Protein AF-A0A6I5QRB2-F1 (afdb_monomer)

Solvent-accessible surface area (backbone atoms only — not comparable to full-atom values): 9188 Å² total; per-residue (Å²): 134,81,75,80,78,71,52,74,55,55,55,52,33,52,52,51,52,52,49,50,52,50,48,55,52,52,42,54,53,48,42,56,52,46,54,56,47,46,52,50,50,52,53,50,38,52,51,52,41,52,50,50,45,52,54,24,64,73,47,63,76,81,40,36,64,52,30,34,63,47,25,53,49,32,55,56,48,44,54,54,44,20,51,52,51,26,53,41,41,27,29,50,52,34,51,50,54,52,50,51,41,71,74,35,72,50,41,59,51,15,64,76,69,46,39,76,55,101,55,81,79,93,45,78,57,32,62,94,44,57,86,39,68,65,51,47,70,68,33,36,48,69,67,46,43,63,30,66,74,56,32,52,53,34,50,48,55,26,50,50,23,40,52,52,15,53,50,48,69,72,72,110

Sequence (172 aa):
MIPNSESPKDSAFRYQLDFLKLEYQSLNETIARIDGTTQTIKNWTLLIWAGSISFSLTREQDLRDYVIFTAIIPLVFWSLDAWWRRVQRQCIFRIELISDFLNSENLFTSFSEKKLINFHLIDHRARKHANKKELIAFSSVWKTVWFGSVAAFYLGLSIMSIGLGVFFLLVQ

pLDDT: mean 86.79, std 10.15, range [40.53, 98.0]

Radius of gyration: 24.85 Å; Cα contacts (8 Å, |Δi|>4): 143; chains: 1; bounding box: 54×35×80 Å

Mean predicted aligned error: 7.04 Å

Structure (mmCIF, N/CA/C/O backbone):
data_AF-A0A6I5QRB2-F1
#
_entry.id   AF-A0A6I5QRB2-F1
#
loop_
_atom_site.group_PDB
_atom_site.id
_atom_site.type_symbol
_atom_site.label_atom_id
_atom_site.label_alt_id
_atom_site.label_comp_id
_atom_site.label_asym_id
_atom_site.label_entity_id
_atom_site.label_seq_id
_atom_site.pdbx_PDB_ins_code
_atom_site.Cartn_x
_atom_site.Cartn_y
_atom_site.Cartn_z
_atom_site.occupancy
_atom_site.B_iso_or_equiv
_atom_site.auth_seq_id
_atom_site.auth_comp_id
_atom_site.auth_asym_id
_atom_site.auth_atom_id
_atom_site.pdbx_PDB_model_num
ATOM 1 N N . MET A 1 1 ? -24.823 18.388 45.280 1.00 40.53 1 MET A N 1
ATOM 2 C CA . MET A 1 1 ? -24.999 17.088 44.600 1.00 40.53 1 MET A CA 1
ATOM 3 C C . MET A 1 1 ? -23.643 16.658 44.084 1.00 40.53 1 MET A C 1
ATOM 5 O O . MET A 1 1 ? -23.131 17.276 43.164 1.00 40.53 1 MET A O 1
ATOM 9 N N . ILE A 1 2 ? -23.021 15.690 44.751 1.00 40.66 2 ILE A N 1
ATOM 10 C CA . ILE A 1 2 ? -21.783 15.064 44.278 1.00 40.66 2 ILE A CA 1
ATOM 11 C C . ILE A 1 2 ? -22.214 14.147 43.124 1.00 40.66 2 ILE A C 1
ATOM 13 O O . ILE A 1 2 ? -23.134 13.354 43.339 1.00 40.66 2 ILE A O 1
ATOM 17 N N . PRO A 1 3 ? -21.671 14.287 41.902 1.00 52.88 3 PRO A N 1
ATOM 18 C CA . PRO A 1 3 ? -22.047 13.402 40.811 1.00 52.88 3 PRO A CA 1
ATOM 19 C C . PRO A 1 3 ? -21.681 11.975 41.219 1.00 52.88 3 PRO A C 1
ATOM 21 O O . PRO A 1 3 ? -20.604 11.762 41.777 1.00 52.88 3 PRO A O 1
ATOM 24 N N . ASN A 1 4 ? -22.608 11.036 40.995 1.00 54.62 4 ASN A N 1
ATOM 25 C CA . ASN A 1 4 ? -22.412 9.601 41.197 1.00 54.62 4 ASN A CA 1
ATOM 26 C C . ASN A 1 4 ? -20.975 9.22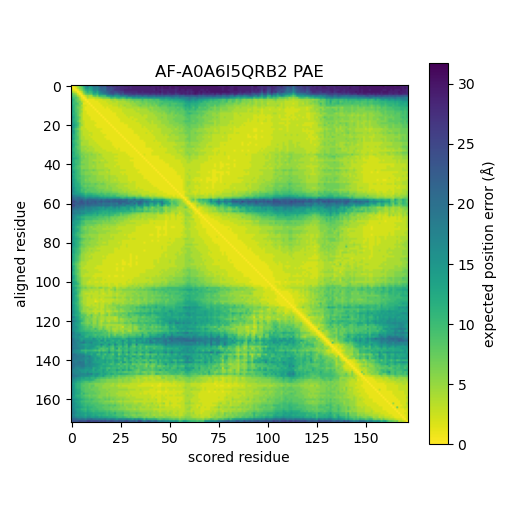7 40.830 1.00 54.62 4 ASN A C 1
ATOM 28 O O . ASN A 1 4 ? -20.577 9.395 39.677 1.00 54.62 4 ASN A O 1
ATOM 32 N N . SER A 1 5 ? -20.201 8.757 41.808 1.00 61.81 5 SER A N 1
ATOM 33 C CA . SER A 1 5 ? -18.873 8.210 41.567 1.00 61.81 5 SER A CA 1
ATOM 34 C C . SER A 1 5 ? -19.038 7.043 40.598 1.00 61.81 5 SER A C 1
ATOM 36 O O . SER A 1 5 ? -19.532 5.984 40.996 1.00 61.81 5 SER A O 1
ATOM 38 N N . GLU A 1 6 ? -18.713 7.249 39.321 1.00 69.88 6 GLU A N 1
ATOM 39 C CA . GLU A 1 6 ? -18.655 6.157 38.357 1.00 69.88 6 GLU A CA 1
ATOM 40 C C . GLU A 1 6 ? -17.818 5.028 38.958 1.00 69.88 6 GLU A C 1
ATOM 42 O O . GLU A 1 6 ? -16.755 5.256 39.543 1.00 69.88 6 GLU A O 1
ATOM 47 N N . SER A 1 7 ? -18.323 3.800 38.856 1.00 86.50 7 SER A N 1
ATOM 48 C CA . SER A 1 7 ? -17.545 2.634 39.252 1.00 86.50 7 SER A CA 1
ATOM 49 C C . SER A 1 7 ? -16.225 2.652 38.474 1.00 86.50 7 SER A C 1
ATOM 51 O O . SER A 1 7 ? -16.253 2.874 37.262 1.00 86.50 7 SER A O 1
ATOM 53 N N . PRO A 1 8 ? -15.077 2.344 39.105 1.00 87.06 8 PRO A N 1
ATOM 54 C CA . PRO A 1 8 ? -13.799 2.251 38.402 1.00 87.06 8 PRO A CA 1
ATOM 55 C C . PRO A 1 8 ? -13.850 1.367 37.144 1.00 87.06 8 PRO A C 1
ATOM 57 O O . PRO A 1 8 ? -13.121 1.608 36.185 1.00 87.06 8 PRO A O 1
ATOM 60 N N . LYS A 1 9 ? -14.744 0.365 37.118 1.00 87.06 9 LYS A N 1
ATOM 61 C CA . LYS A 1 9 ? -14.977 -0.485 35.941 1.00 87.06 9 LYS A CA 1
ATOM 62 C C . LYS A 1 9 ? -15.651 0.263 34.787 1.00 87.06 9 LYS A C 1
ATOM 64 O O . LYS A 1 9 ? -15.283 0.038 33.641 1.00 87.06 9 LYS A O 1
ATOM 69 N N . ASP A 1 10 ? -16.606 1.145 35.079 1.00 88.81 10 ASP A N 1
ATOM 70 C CA . ASP A 1 10 ? -17.297 1.944 34.059 1.00 88.81 10 ASP A CA 1
ATOM 71 C C . ASP A 1 10 ? -16.339 2.933 33.399 1.00 88.81 10 ASP A C 1
ATOM 73 O O . ASP A 1 10 ? -16.269 3.005 32.171 1.00 88.81 10 ASP A O 1
ATOM 77 N N . SER A 1 11 ? -15.540 3.635 34.204 1.00 89.06 11 SER A N 1
ATOM 78 C CA . SER A 1 11 ? -14.553 4.580 33.683 1.00 89.06 11 SER A CA 1
ATOM 79 C C . SER A 1 11 ? -13.449 3.869 32.887 1.00 89.06 11 SER A C 1
ATOM 81 O O . SER A 1 11 ? -13.059 4.349 31.824 1.00 89.06 11 SER A O 1
ATOM 83 N N . ALA A 1 12 ? -12.992 2.689 33.329 1.00 88.56 12 ALA A N 1
ATOM 84 C CA . ALA A 1 12 ? -12.029 1.881 32.575 1.00 88.56 12 ALA A CA 1
ATOM 85 C C . ALA A 1 12 ? -12.590 1.395 31.227 1.00 88.56 12 ALA A C 1
ATOM 87 O O . ALA A 1 12 ? -11.887 1.435 30.219 1.00 88.56 12 ALA A O 1
ATOM 88 N N . PHE A 1 13 ? -13.853 0.964 31.185 1.00 90.88 13 PHE A N 1
ATOM 89 C CA . PHE A 1 13 ? -14.497 0.533 29.944 1.00 90.88 13 PHE A CA 1
ATOM 90 C C . PHE A 1 13 ? -14.682 1.692 28.957 1.00 90.88 13 PHE A C 1
ATOM 92 O O . PHE A 1 13 ? -14.364 1.555 27.777 1.00 90.88 13 PHE A O 1
ATOM 99 N N . ARG A 1 14 ? -15.114 2.865 29.437 1.00 89.88 14 ARG A N 1
ATOM 100 C CA . ARG A 1 14 ? -15.200 4.080 28.609 1.00 89.88 14 ARG A CA 1
ATOM 101 C C . ARG A 1 14 ? -13.849 4.466 28.023 1.00 89.88 14 ARG A C 1
ATOM 103 O O . ARG A 1 14 ? -13.755 4.692 26.824 1.00 89.88 14 ARG A O 1
ATOM 110 N N . TYR A 1 15 ? -12.798 4.419 28.837 1.00 90.69 15 TYR A N 1
ATOM 111 C CA . TYR A 1 15 ? -11.436 4.663 28.374 1.00 90.69 15 TYR A CA 1
ATOM 112 C C . TYR A 1 15 ? -11.012 3.686 27.262 1.00 90.69 15 TYR A C 1
ATOM 114 O O . TYR A 1 15 ? -10.386 4.090 26.284 1.00 90.69 15 TYR A O 1
ATOM 122 N N . GLN A 1 16 ? -11.390 2.406 27.356 1.00 90.56 16 GLN A N 1
ATOM 123 C 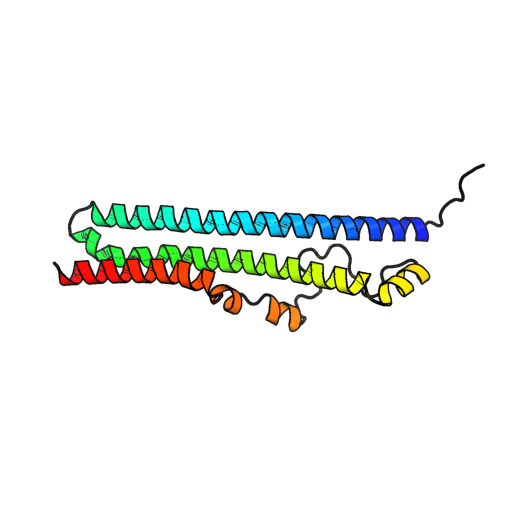CA . GLN A 1 16 ? -11.140 1.432 26.287 1.00 90.56 16 GLN A CA 1
ATOM 124 C C . GLN A 1 16 ? -11.889 1.776 24.990 1.00 90.56 16 GLN A C 1
ATOM 126 O O . GLN A 1 16 ? -11.306 1.665 23.912 1.00 90.56 16 GLN A O 1
ATOM 131 N N . LEU A 1 17 ? -13.149 2.211 25.075 1.00 90.81 17 LEU A N 1
ATOM 132 C CA . LEU A 1 17 ? -13.928 2.647 23.908 1.00 90.81 17 LEU A CA 1
ATOM 133 C C . LEU A 1 17 ? -13.355 3.920 23.271 1.00 90.81 17 LEU A C 1
ATOM 135 O O . LEU A 1 17 ? -13.289 4.017 22.045 1.00 90.81 17 LEU A O 1
ATOM 139 N N . ASP A 1 18 ? -12.879 4.863 24.082 1.00 92.50 18 ASP A N 1
ATOM 140 C CA . ASP A 1 18 ? -12.210 6.068 23.589 1.00 92.50 18 ASP A CA 1
ATOM 141 C C . ASP A 1 18 ? -10.933 5.709 22.823 1.00 92.50 18 ASP A C 1
ATOM 143 O O . ASP A 1 18 ? -10.704 6.198 21.716 1.00 92.50 18 ASP A O 1
ATOM 147 N N . PHE A 1 19 ? -10.135 4.777 23.347 1.00 92.19 19 PHE A N 1
ATOM 148 C CA . PHE A 1 19 ? -8.969 4.258 22.633 1.00 92.19 19 PHE A CA 1
ATOM 149 C C . PHE A 1 19 ? -9.333 3.511 21.350 1.00 92.19 19 PHE A C 1
ATOM 151 O O . PHE A 1 19 ? -8.598 3.614 20.370 1.00 92.19 19 PHE A O 1
ATOM 158 N N . LEU A 1 20 ? -10.457 2.790 21.320 1.00 92.00 20 LEU A N 1
ATOM 159 C CA . LEU A 1 20 ? -10.940 2.129 20.106 1.00 92.00 20 LEU A CA 1
ATOM 160 C C . LEU A 1 20 ? -11.274 3.155 19.014 1.00 92.00 20 LEU A C 1
ATOM 162 O O . LEU A 1 20 ? -10.905 2.977 17.852 1.00 92.00 20 LEU A O 1
ATOM 166 N N . LYS A 1 21 ? -11.924 4.260 19.395 1.00 93.19 21 LYS A N 1
ATOM 167 C CA . LYS A 1 21 ? -12.212 5.384 18.498 1.00 93.19 21 LYS A CA 1
ATOM 168 C C . LYS A 1 21 ? -10.927 6.038 17.981 1.00 93.19 21 LYS A C 1
ATOM 170 O O . LYS A 1 21 ? -10.820 6.290 16.781 1.00 93.19 21 LYS A O 1
ATOM 175 N N . LEU A 1 22 ? -9.953 6.281 18.861 1.00 94.12 22 LEU A N 1
ATOM 176 C CA . LEU A 1 22 ? -8.644 6.825 18.480 1.00 94.12 22 LEU A CA 1
ATOM 177 C C . LEU A 1 22 ? -7.887 5.883 17.536 1.00 94.12 22 LEU A C 1
ATOM 179 O O . LEU A 1 22 ? -7.299 6.333 16.554 1.00 94.12 22 LEU A O 1
ATOM 183 N N . GLU A 1 23 ? -7.934 4.573 17.789 1.00 92.50 23 GLU A N 1
ATOM 184 C CA . GLU A 1 23 ? -7.343 3.567 16.907 1.00 92.50 23 GLU A CA 1
ATOM 185 C C . GLU A 1 23 ? -7.983 3.614 15.513 1.00 92.50 23 GLU A C 1
ATOM 187 O O . GLU A 1 23 ? -7.263 3.670 14.519 1.00 92.50 23 GLU A O 1
ATOM 192 N N . TYR A 1 24 ? -9.316 3.672 15.427 1.00 93.69 24 TYR A N 1
ATOM 193 C CA . TYR A 1 24 ? -10.038 3.786 14.156 1.00 93.69 24 TYR A CA 1
ATOM 194 C C . TYR A 1 24 ? -9.653 5.047 13.363 1.00 93.69 24 TYR A C 1
ATOM 196 O O . TYR A 1 24 ? -9.429 4.985 12.152 1.00 93.69 24 TYR A O 1
ATOM 204 N N . GLN A 1 25 ? -9.552 6.199 14.031 1.00 94.94 25 GLN A N 1
ATOM 205 C CA . GLN A 1 25 ? -9.130 7.452 13.392 1.00 94.94 25 GLN A CA 1
ATOM 206 C C . GLN A 1 25 ? -7.694 7.353 12.867 1.00 94.94 25 GLN A C 1
ATOM 208 O O . GLN A 1 25 ? -7.438 7.618 11.693 1.00 94.94 25 GLN A O 1
ATOM 213 N N . SER A 1 26 ? -6.776 6.872 13.703 1.00 94.50 26 SER A N 1
ATOM 214 C CA . SER A 1 26 ? -5.365 6.729 13.350 1.00 94.50 26 SER A CA 1
ATOM 215 C C . SER A 1 26 ? -5.126 5.706 12.223 1.00 94.50 26 SER A C 1
ATOM 217 O O . SER A 1 26 ? -4.243 5.909 11.384 1.00 94.50 26 SER A O 1
ATOM 219 N N . LEU A 1 27 ? -5.952 4.657 12.118 1.00 94.62 27 LEU A N 1
ATOM 220 C CA . LEU A 1 27 ? -5.928 3.722 10.986 1.00 94.62 27 LEU A CA 1
ATOM 221 C C . LEU A 1 27 ? -6.304 4.404 9.665 1.00 94.62 27 LEU A C 1
ATOM 223 O O . LEU A 1 27 ? -5.608 4.214 8.667 1.00 94.62 27 LEU A O 1
ATOM 227 N N . ASN A 1 28 ? -7.362 5.219 9.654 1.00 94.56 28 ASN A N 1
ATOM 228 C CA . ASN A 1 28 ? -7.778 5.960 8.459 1.00 94.56 28 ASN A CA 1
ATOM 229 C C . ASN A 1 28 ? -6.714 6.972 8.016 1.00 94.56 28 ASN A C 1
ATOM 231 O O . ASN A 1 28 ? -6.374 7.042 6.834 1.00 94.56 28 ASN A O 1
ATOM 235 N N . GLU A 1 29 ? -6.125 7.703 8.963 1.00 95.69 29 GLU A N 1
ATOM 236 C CA . GLU A 1 29 ? -5.003 8.609 8.687 1.00 95.69 29 GLU A CA 1
ATOM 237 C C . GLU A 1 29 ? -3.787 7.864 8.120 1.00 95.69 29 GLU A C 1
ATOM 239 O O . GLU A 1 29 ? -3.131 8.333 7.186 1.00 95.69 29 GLU A O 1
ATOM 244 N N . THR A 1 30 ? -3.492 6.677 8.658 1.00 94.44 30 THR A N 1
ATOM 245 C CA . THR A 1 30 ? -2.402 5.821 8.180 1.00 94.44 30 THR A CA 1
ATOM 246 C C . THR A 1 30 ? -2.651 5.356 6.747 1.00 94.44 30 THR A C 1
ATOM 248 O O . THR A 1 30 ? -1.735 5.412 5.928 1.00 94.44 30 THR A O 1
ATOM 251 N N . ILE A 1 31 ? -3.878 4.945 6.414 1.00 94.06 31 ILE A N 1
ATOM 252 C CA . ILE A 1 31 ? -4.259 4.548 5.050 1.00 94.06 31 ILE A CA 1
ATOM 253 C C . ILE A 1 31 ? -4.070 5.718 4.079 1.00 94.06 31 ILE A C 1
ATOM 255 O O . ILE A 1 31 ? -3.374 5.555 3.077 1.00 94.06 31 ILE A O 1
ATOM 259 N N . ALA A 1 32 ? -4.576 6.908 4.417 1.00 94.69 32 ALA A N 1
ATOM 260 C CA . ALA A 1 32 ? -4.422 8.102 3.584 1.00 94.69 32 ALA A CA 1
ATOM 261 C C . ALA A 1 32 ? -2.943 8.476 3.363 1.00 94.69 32 ALA A C 1
ATOM 263 O O . ALA A 1 32 ? -2.527 8.837 2.259 1.00 94.69 32 ALA A O 1
ATOM 264 N N . ARG A 1 33 ? -2.106 8.339 4.400 1.00 95.31 33 ARG A N 1
ATOM 265 C CA . ARG A 1 33 ? -0.656 8.562 4.293 1.00 95.31 33 ARG A CA 1
ATOM 266 C C . ARG A 1 33 ? 0.026 7.535 3.389 1.00 95.31 33 ARG A C 1
ATOM 268 O O . ARG A 1 33 ? 0.957 7.883 2.656 1.00 95.31 33 ARG A O 1
ATOM 275 N N . ILE A 1 34 ? -0.410 6.278 3.441 1.00 94.25 34 ILE A N 1
ATOM 276 C CA . ILE A 1 34 ? 0.112 5.232 2.560 1.00 94.25 34 ILE A CA 1
ATOM 277 C C . ILE A 1 34 ? -0.260 5.538 1.110 1.00 94.25 34 ILE A C 1
ATOM 279 O O . ILE A 1 34 ? 0.623 5.465 0.261 1.00 94.25 34 ILE A O 1
ATOM 283 N N . ASP A 1 35 ? -1.488 5.968 0.820 1.00 92.44 35 ASP A N 1
ATOM 284 C CA . ASP A 1 35 ? -1.882 6.355 -0.541 1.00 92.44 35 ASP A CA 1
ATOM 285 C C . ASP A 1 35 ? -0.959 7.445 -1.109 1.00 92.44 35 ASP A C 1
ATOM 287 O O . ASP A 1 35 ? -0.387 7.271 -2.191 1.00 92.44 35 ASP A O 1
ATOM 291 N N . GLY A 1 36 ? -0.690 8.500 -0.330 1.00 95.19 36 GLY A N 1
ATOM 292 C CA . GLY A 1 36 ? 0.281 9.538 -0.697 1.00 95.19 36 GLY A CA 1
ATOM 293 C C . GLY A 1 36 ? 1.704 8.998 -0.906 1.00 95.19 36 GLY A C 1
ATOM 294 O O . GLY A 1 36 ? 2.405 9.403 -1.839 1.00 95.19 36 GLY A O 1
ATOM 295 N N . THR A 1 37 ? 2.122 8.027 -0.090 1.00 94.62 37 THR A N 1
ATOM 296 C CA . THR A 1 37 ? 3.428 7.361 -0.213 1.00 94.62 37 THR A CA 1
ATOM 297 C C . THR A 1 37 ? 3.510 6.535 -1.498 1.00 94.62 37 THR A C 1
ATOM 299 O O . THR A 1 37 ? 4.497 6.644 -2.221 1.00 94.62 37 THR A O 1
ATOM 302 N N . THR A 1 38 ? 2.472 5.767 -1.846 1.00 93.62 38 THR A N 1
ATOM 303 C CA . THR A 1 38 ? 2.445 4.976 -3.090 1.00 93.62 38 THR A CA 1
ATOM 304 C C . THR A 1 38 ? 2.491 5.865 -4.333 1.00 93.62 38 THR A C 1
ATOM 306 O O . THR A 1 38 ? 3.214 5.563 -5.283 1.00 93.62 38 THR A O 1
ATOM 309 N N . GLN A 1 39 ? 1.799 7.009 -4.318 1.00 94.81 39 GLN A N 1
ATOM 310 C CA . GLN A 1 39 ? 1.879 7.987 -5.404 1.00 94.81 39 GLN A CA 1
ATOM 311 C C . GLN A 1 39 ? 3.282 8.601 -5.510 1.00 94.81 39 GLN A C 1
ATOM 313 O O . GLN A 1 39 ? 3.836 8.720 -6.602 1.00 94.81 39 GLN A O 1
ATOM 318 N N . THR A 1 40 ? 3.887 8.936 -4.369 1.00 96.50 40 THR A N 1
ATOM 319 C CA . THR A 1 40 ? 5.257 9.460 -4.302 1.00 96.50 40 THR A CA 1
ATOM 320 C C . THR A 1 40 ? 6.265 8.455 -4.863 1.00 96.50 40 THR A C 1
ATOM 322 O O . THR A 1 40 ? 7.113 8.828 -5.670 1.00 96.50 40 THR A O 1
ATOM 325 N N . ILE A 1 41 ? 6.137 7.169 -4.519 1.00 95.69 41 ILE A N 1
ATOM 326 C CA . ILE A 1 41 ? 6.972 6.080 -5.053 1.00 95.69 41 ILE A CA 1
ATOM 327 C C . ILE A 1 41 ? 6.863 6.009 -6.580 1.00 95.69 41 ILE A C 1
ATOM 329 O O . ILE A 1 41 ? 7.891 5.919 -7.250 1.00 95.69 41 ILE A O 1
ATOM 333 N N . LYS A 1 42 ? 5.656 6.096 -7.153 1.00 95.31 42 LYS A N 1
ATOM 334 C CA . LYS A 1 42 ? 5.466 6.102 -8.616 1.00 95.31 42 LYS A CA 1
ATOM 335 C C . LYS A 1 42 ? 6.131 7.304 -9.285 1.00 95.31 42 LYS A C 1
ATOM 337 O O . LYS A 1 42 ? 6.816 7.130 -10.290 1.00 95.31 42 LYS A O 1
ATOM 342 N N . ASN A 1 43 ? 5.989 8.497 -8.708 1.00 96.88 43 ASN A N 1
ATOM 343 C CA . ASN A 1 43 ? 6.627 9.708 -9.229 1.00 96.88 43 ASN A CA 1
ATOM 344 C C . ASN A 1 43 ? 8.160 9.581 -9.220 1.00 96.88 43 ASN A C 1
ATOM 346 O O . ASN A 1 43 ? 8.808 9.862 -10.226 1.00 96.88 43 ASN A O 1
ATOM 350 N N . TRP A 1 44 ? 8.739 9.088 -8.119 1.00 97.62 44 TRP A N 1
ATOM 351 C CA . TRP A 1 44 ? 10.177 8.811 -8.036 1.00 97.62 44 TRP A CA 1
ATOM 352 C C . TRP A 1 44 ? 10.625 7.719 -9.003 1.00 97.62 44 TRP A C 1
ATOM 354 O O . TRP A 1 44 ? 11.697 7.839 -9.589 1.00 97.62 44 TRP A O 1
ATOM 364 N N . THR A 1 45 ? 9.793 6.696 -9.218 1.00 97.62 45 THR A N 1
ATOM 365 C CA . THR A 1 45 ? 10.065 5.652 -10.214 1.00 97.62 45 THR A CA 1
ATOM 366 C C . THR A 1 45 ? 10.245 6.279 -11.590 1.00 97.62 45 THR A C 1
ATOM 368 O O . THR A 1 45 ? 11.262 6.034 -12.226 1.00 97.62 45 THR A O 1
ATOM 371 N N . LEU A 1 46 ? 9.291 7.110 -12.031 1.00 97.38 46 LEU A N 1
ATOM 372 C CA . LEU A 1 46 ? 9.350 7.775 -13.337 1.00 9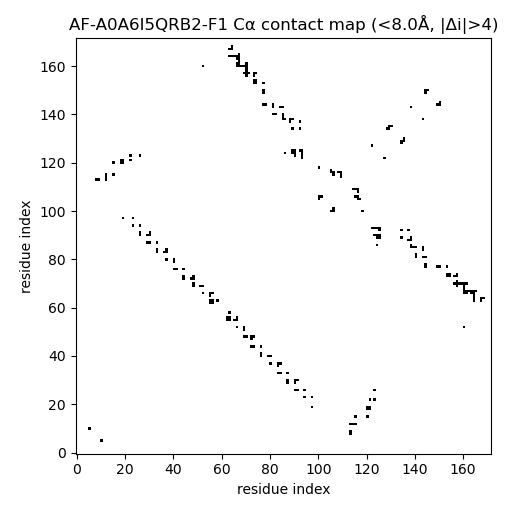7.38 46 LEU A CA 1
ATOM 373 C C . LEU A 1 46 ? 10.561 8.690 -13.452 1.00 97.38 46 LEU A C 1
ATOM 375 O O . LEU A 1 46 ? 11.249 8.649 -14.464 1.00 97.38 46 LEU A O 1
ATOM 379 N N . LEU A 1 47 ? 10.828 9.492 -12.420 1.00 98.00 47 LEU A N 1
ATOM 380 C CA . LEU A 1 47 ? 11.941 10.434 -12.424 1.00 98.00 47 LEU A CA 1
ATOM 381 C C . LEU A 1 47 ? 13.288 9.715 -12.567 1.00 98.00 47 LEU A C 1
ATOM 383 O O . LEU A 1 47 ? 14.092 10.077 -13.422 1.00 98.00 47 LEU A O 1
ATOM 387 N N . ILE A 1 48 ? 13.520 8.683 -11.751 1.00 97.06 48 ILE A N 1
ATOM 388 C CA . ILE A 1 48 ? 14.776 7.926 -11.760 1.00 97.06 48 ILE A CA 1
ATOM 389 C C . ILE A 1 48 ? 14.894 7.132 -13.061 1.00 97.06 48 ILE A C 1
ATOM 391 O O . ILE A 1 48 ? 15.931 7.188 -13.709 1.00 97.06 48 ILE A O 1
ATOM 395 N N . TRP A 1 49 ? 13.827 6.453 -13.484 1.00 97.19 49 TRP A N 1
ATOM 396 C CA . TRP A 1 49 ? 13.803 5.690 -14.732 1.00 97.19 49 TRP A CA 1
ATOM 397 C C . TRP A 1 49 ? 14.074 6.572 -15.959 1.00 97.19 49 TRP A C 1
ATOM 399 O O . TRP A 1 49 ? 14.968 6.265 -16.747 1.00 97.19 49 TRP A O 1
ATOM 409 N N . ALA A 1 50 ? 13.370 7.700 -16.096 1.00 96.12 50 ALA A N 1
ATOM 410 C CA . ALA A 1 50 ? 13.558 8.627 -17.210 1.00 96.12 50 ALA A CA 1
ATOM 411 C C . ALA A 1 50 ? 14.951 9.271 -17.180 1.00 96.12 50 ALA A C 1
ATOM 413 O O . ALA A 1 50 ? 15.593 9.398 -18.223 1.00 96.12 50 ALA A O 1
ATOM 414 N N . GLY A 1 51 ? 15.444 9.629 -15.990 1.00 95.62 51 GLY A N 1
ATOM 415 C CA . GLY A 1 51 ? 16.802 10.132 -15.801 1.00 95.62 51 GLY A CA 1
ATOM 416 C C . GLY A 1 51 ? 17.861 9.115 -16.227 1.00 95.62 51 GLY A C 1
ATOM 417 O O . GLY A 1 51 ? 18.798 9.472 -16.938 1.00 95.62 51 GLY A O 1
ATOM 418 N N . SER A 1 52 ? 17.686 7.842 -15.864 1.00 93.62 52 SER A N 1
ATOM 419 C CA . SER A 1 52 ? 18.593 6.763 -16.262 1.00 93.62 52 SER A CA 1
ATOM 420 C C . SER A 1 52 ? 18.576 6.506 -17.766 1.00 93.62 52 SER A C 1
ATOM 422 O O . SER A 1 52 ? 19.645 6.386 -18.354 1.00 93.62 52 SER A O 1
ATOM 424 N N . ILE A 1 53 ? 17.403 6.494 -18.409 1.00 93.12 53 ILE A N 1
ATOM 425 C CA . ILE A 1 53 ? 17.317 6.375 -19.874 1.00 93.12 53 ILE A CA 1
ATOM 426 C C . ILE A 1 53 ? 18.010 7.562 -20.545 1.00 93.12 53 ILE A C 1
ATOM 428 O O . ILE A 1 53 ? 18.875 7.365 -21.391 1.00 93.12 53 ILE A O 1
ATOM 432 N N . SER A 1 54 ? 17.674 8.791 -20.147 1.00 93.25 54 SER A N 1
ATOM 433 C CA . SER A 1 54 ? 18.272 10.006 -20.713 1.00 93.25 54 SER A CA 1
ATOM 434 C C . SER A 1 54 ? 19.800 9.997 -20.594 1.00 93.25 54 SER A C 1
ATOM 436 O O . SER A 1 54 ? 20.512 10.279 -21.561 1.00 93.25 54 SER A O 1
ATOM 438 N N . PHE A 1 55 ? 20.317 9.583 -19.435 1.00 91.19 55 PHE A N 1
ATOM 439 C CA . PHE A 1 55 ? 21.751 9.440 -19.205 1.00 91.19 55 PHE A CA 1
ATOM 440 C C . PHE A 1 55 ? 22.396 8.401 -20.134 1.00 91.19 55 PHE A C 1
ATOM 442 O O . PHE A 1 55 ? 23.418 8.700 -20.755 1.00 91.19 55 PHE A O 1
ATOM 449 N N . SER A 1 56 ? 21.792 7.218 -20.274 1.00 89.62 56 SER A N 1
ATOM 450 C CA . SER A 1 56 ? 22.285 6.164 -21.170 1.00 89.62 56 SER A CA 1
ATOM 451 C C . SER A 1 56 ? 22.262 6.573 -22.646 1.00 89.62 56 SER A C 1
ATOM 453 O O . SER A 1 56 ? 23.141 6.173 -23.401 1.00 89.62 56 SER A O 1
ATOM 455 N N . LEU A 1 57 ? 21.296 7.396 -23.065 1.00 86.50 57 LEU A N 1
ATOM 456 C CA . LEU A 1 57 ? 21.174 7.855 -24.454 1.00 86.50 57 LEU A CA 1
ATOM 457 C C . LEU A 1 57 ? 22.144 8.984 -24.823 1.00 86.50 57 LEU A C 1
ATOM 459 O O . LEU A 1 57 ? 22.541 9.096 -25.985 1.00 86.50 57 LEU A O 1
ATOM 463 N N . THR A 1 58 ? 22.505 9.829 -23.854 1.00 84.94 58 THR A N 1
ATOM 464 C CA . THR A 1 58 ? 23.317 11.038 -24.086 1.00 84.94 58 THR A CA 1
ATOM 465 C C . THR A 1 58 ? 24.813 10.731 -24.225 1.00 84.94 58 THR A C 1
ATOM 467 O O . THR A 1 58 ? 25.561 11.529 -24.787 1.00 84.94 58 THR A O 1
ATOM 470 N N . ARG A 1 59 ? 25.274 9.591 -23.706 1.00 75.12 59 ARG A N 1
ATOM 471 C CA . ARG A 1 59 ? 26.684 9.179 -23.743 1.00 75.12 59 ARG A CA 1
ATOM 472 C C . ARG A 1 59 ? 27.031 8.438 -25.048 1.00 75.12 59 ARG A C 1
ATOM 474 O O . ARG A 1 59 ? 26.150 8.143 -25.855 1.00 75.12 59 ARG A O 1
ATOM 481 N N . GLU A 1 60 ? 28.328 8.196 -25.261 1.00 74.38 60 GLU A N 1
ATOM 482 C CA . GLU A 1 60 ? 28.885 7.449 -26.406 1.00 74.38 60 GLU A CA 1
ATOM 483 C C . GLU A 1 60 ? 28.190 6.090 -26.622 1.00 74.38 60 GLU A C 1
ATOM 485 O O . GLU A 1 60 ? 27.523 5.581 -25.717 1.00 74.38 60 GLU A O 1
ATOM 490 N N . GLN A 1 61 ? 28.324 5.522 -27.832 1.00 71.94 61 GLN A N 1
ATOM 491 C CA . GLN A 1 61 ? 27.613 4.310 -28.279 1.00 71.94 61 GLN A CA 1
ATOM 492 C C . GLN A 1 61 ? 27.627 3.177 -27.242 1.00 71.94 61 GLN A C 1
ATOM 494 O O . GLN A 1 61 ? 26.580 2.575 -27.019 1.00 71.94 61 GLN A O 1
ATOM 499 N N . ASP A 1 62 ? 28.744 2.988 -26.542 1.00 76.25 62 ASP A N 1
ATOM 500 C CA . ASP A 1 62 ? 28.943 1.944 -25.536 1.00 76.25 62 ASP A CA 1
ATOM 501 C C . ASP A 1 62 ? 27.895 1.954 -24.411 1.00 76.25 62 ASP A C 1
ATOM 503 O O . ASP A 1 62 ? 27.533 0.904 -23.895 1.00 76.25 62 ASP A O 1
ATOM 507 N N . LEU A 1 63 ? 27.370 3.120 -24.012 1.00 79.19 63 LEU A N 1
ATOM 508 C CA . LEU A 1 63 ? 26.403 3.218 -22.907 1.00 79.19 63 LEU A CA 1
ATOM 509 C C . LEU A 1 63 ? 24.949 2.961 -23.330 1.00 79.19 63 LEU A C 1
ATOM 511 O O . LEU A 1 63 ? 24.094 2.723 -22.468 1.00 79.19 63 LEU A O 1
ATOM 515 N N . ARG A 1 64 ? 24.668 2.963 -24.639 1.00 81.44 64 ARG A N 1
ATOM 516 C CA . ARG A 1 64 ? 23.326 2.703 -25.185 1.00 81.44 64 ARG A CA 1
ATOM 517 C C . ARG A 1 64 ? 22.930 1.239 -25.035 1.00 81.44 64 ARG A C 1
ATOM 519 O O . ARG A 1 64 ? 21.771 0.953 -24.735 1.00 81.44 64 ARG A O 1
ATOM 526 N N . ASP A 1 65 ? 23.897 0.335 -25.107 1.00 80.00 65 ASP A N 1
ATOM 527 C CA . ASP A 1 65 ? 23.674 -1.109 -24.956 1.00 80.00 65 ASP A CA 1
ATOM 528 C C . ASP A 1 65 ? 23.227 -1.465 -23.530 1.00 80.00 65 ASP A C 1
ATOM 530 O O . ASP A 1 65 ? 22.509 -2.439 -23.295 1.00 80.00 65 ASP A O 1
ATOM 534 N N . TYR A 1 66 ? 23.558 -0.605 -22.562 1.00 85.31 66 TYR A N 1
ATOM 535 C CA . TYR A 1 66 ? 23.164 -0.763 -21.166 1.00 85.31 66 TYR A CA 1
ATOM 536 C C . TYR A 1 66 ? 21.771 -0.196 -20.842 1.00 85.31 66 TYR A C 1
ATOM 538 O O . TYR A 1 66 ? 21.322 -0.322 -19.700 1.00 85.31 66 TYR A O 1
ATOM 546 N N . VAL A 1 67 ? 21.036 0.372 -21.812 1.00 90.44 67 VAL A N 1
ATOM 547 C CA . VAL A 1 67 ? 19.660 0.875 -21.599 1.00 90.44 67 VAL A CA 1
ATOM 548 C C . VAL A 1 67 ? 18.740 -0.219 -21.052 1.00 90.44 67 VAL A C 1
ATOM 550 O O . VAL A 1 67 ? 17.883 0.069 -20.215 1.00 90.44 67 VAL A O 1
ATOM 553 N N . ILE A 1 68 ? 18.949 -1.482 -21.433 1.00 91.56 68 ILE A N 1
ATOM 554 C CA . ILE A 1 68 ? 18.152 -2.611 -20.935 1.00 91.56 68 ILE A CA 1
ATOM 555 C C . ILE A 1 68 ? 18.203 -2.742 -19.404 1.00 91.56 68 ILE A C 1
ATOM 557 O O . ILE A 1 68 ? 17.197 -3.081 -18.777 1.00 91.56 68 ILE A O 1
ATOM 561 N N . PHE A 1 69 ? 19.327 -2.386 -18.772 1.00 91.69 69 PHE A N 1
ATOM 562 C CA . PHE A 1 69 ? 19.479 -2.458 -17.317 1.00 91.69 69 PHE A CA 1
ATOM 563 C C . PHE A 1 69 ? 18.621 -1.428 -16.580 1.00 91.69 69 PHE A C 1
ATOM 565 O O . PHE A 1 69 ? 18.314 -1.630 -15.407 1.00 91.69 69 PHE A O 1
ATOM 572 N N . THR A 1 70 ? 18.138 -0.377 -17.253 1.00 94.31 70 THR A N 1
ATOM 573 C CA . THR A 1 70 ? 17.193 0.579 -16.650 1.00 94.31 70 THR A CA 1
ATOM 574 C C . THR A 1 70 ? 15.858 -0.071 -16.268 1.00 94.31 70 THR A C 1
ATOM 576 O O . THR A 1 70 ? 15.157 0.457 -15.405 1.00 94.31 70 THR A O 1
ATOM 579 N N . ALA A 1 71 ? 15.539 -1.257 -16.810 1.00 94.25 71 ALA A N 1
ATOM 580 C CA . ALA A 1 71 ? 14.373 -2.049 -16.418 1.00 94.25 71 ALA A CA 1
ATOM 581 C C . ALA A 1 71 ? 14.415 -2.497 -14.946 1.00 94.25 71 ALA A C 1
ATOM 583 O O . ALA A 1 71 ? 13.373 -2.777 -14.361 1.00 94.25 71 ALA A O 1
ATOM 584 N N . ILE A 1 72 ? 15.591 -2.533 -14.305 1.00 94.88 72 ILE A N 1
ATOM 585 C CA . ILE A 1 72 ? 15.688 -2.908 -12.888 1.00 94.88 72 ILE A CA 1
ATOM 586 C C . ILE A 1 72 ? 15.026 -1.876 -11.965 1.00 94.88 72 ILE A C 1
ATOM 588 O O . ILE A 1 72 ? 14.495 -2.233 -10.915 1.00 94.88 72 ILE A O 1
ATOM 592 N N . ILE A 1 73 ? 15.013 -0.602 -12.369 1.00 95.12 73 ILE A N 1
ATOM 593 C CA . ILE A 1 73 ? 14.477 0.510 -11.578 1.00 95.12 73 ILE A CA 1
ATOM 594 C C . ILE A 1 73 ? 12.983 0.301 -11.285 1.00 95.12 73 ILE A C 1
ATOM 596 O O . ILE A 1 73 ? 12.629 0.206 -10.106 1.00 95.12 73 ILE A O 1
ATOM 600 N N . PRO A 1 74 ? 12.091 0.170 -12.290 1.00 95.50 74 PRO A N 1
ATOM 601 C CA . PRO A 1 74 ? 10.681 -0.081 -12.023 1.00 95.50 74 PRO A CA 1
ATOM 602 C C . PRO A 1 74 ? 10.451 -1.370 -11.226 1.00 95.50 74 PRO A C 1
ATOM 604 O O . PRO A 1 74 ? 9.575 -1.372 -10.370 1.00 95.50 74 PRO A O 1
ATOM 607 N N . LEU A 1 75 ? 11.250 -2.429 -11.404 1.00 93.31 75 LEU A N 1
ATOM 608 C CA . LEU A 1 75 ? 11.102 -3.675 -10.633 1.00 93.31 75 LEU A CA 1
ATOM 609 C C . LEU A 1 75 ? 11.396 -3.499 -9.131 1.00 93.31 75 LEU A C 1
ATOM 611 O O . LEU A 1 75 ? 10.665 -4.022 -8.281 1.00 93.31 75 LEU A O 1
ATOM 615 N N . VAL A 1 76 ? 12.435 -2.734 -8.783 1.00 94.38 76 VAL A N 1
ATOM 616 C CA . VAL A 1 76 ? 12.756 -2.413 -7.381 1.00 94.38 76 VAL A CA 1
ATOM 617 C C . VAL A 1 76 ? 11.634 -1.584 -6.757 1.00 94.38 76 VAL A C 1
ATOM 619 O O . VAL A 1 76 ? 11.142 -1.907 -5.672 1.00 94.38 76 VAL A O 1
ATOM 622 N N . PHE A 1 77 ? 11.172 -0.549 -7.459 1.00 95.25 77 PHE A N 1
ATOM 623 C CA . PHE A 1 77 ? 10.092 0.306 -6.967 1.00 95.25 77 PHE A CA 1
ATOM 624 C C . PHE A 1 77 ? 8.740 -0.417 -6.900 1.00 95.25 77 PHE A C 1
ATOM 626 O O . PHE A 1 77 ? 7.951 -0.139 -5.996 1.00 95.25 77 PHE A O 1
ATOM 633 N N . TRP A 1 78 ? 8.491 -1.394 -7.775 1.00 94.19 78 TRP A N 1
ATOM 634 C CA . TRP A 1 78 ? 7.307 -2.253 -7.719 1.00 94.19 78 TRP A CA 1
ATOM 635 C C . TRP A 1 78 ? 7.254 -3.051 -6.415 1.00 94.19 78 TRP A C 1
ATOM 637 O O . TRP A 1 78 ? 6.206 -3.138 -5.772 1.00 94.19 78 TRP A O 1
ATOM 647 N N . SER A 1 79 ? 8.401 -3.575 -5.976 1.00 90.50 79 SER A N 1
ATOM 648 C CA . SER A 1 79 ? 8.515 -4.305 -4.710 1.00 90.50 79 SER A CA 1
ATOM 649 C C . SER A 1 79 ? 8.222 -3.402 -3.504 1.00 90.50 79 SER A C 1
ATOM 651 O O . SER A 1 79 ? 7.520 -3.813 -2.576 1.00 90.50 79 SER A O 1
ATOM 653 N N . LEU A 1 80 ? 8.704 -2.153 -3.536 1.00 92.50 80 LEU A N 1
ATOM 654 C CA . LEU A 1 80 ? 8.419 -1.154 -2.503 1.00 92.50 80 LEU A CA 1
ATOM 655 C C . LEU A 1 80 ? 6.929 -0.776 -2.465 1.00 92.50 80 LEU A C 1
ATOM 657 O O . LEU A 1 80 ? 6.338 -0.784 -1.384 1.00 92.50 80 LEU A O 1
ATOM 661 N N . ASP A 1 81 ? 6.299 -0.500 -3.613 1.00 92.69 81 ASP A N 1
ATOM 662 C CA . ASP A 1 81 ? 4.859 -0.189 -3.678 1.00 92.69 81 ASP A CA 1
ATOM 663 C C . ASP A 1 81 ? 4.017 -1.365 -3.153 1.00 92.69 81 ASP A C 1
ATOM 665 O O . ASP A 1 81 ? 3.118 -1.195 -2.326 1.00 92.69 81 ASP A O 1
ATOM 669 N N . ALA A 1 82 ? 4.363 -2.596 -3.545 1.00 89.81 82 ALA A N 1
ATOM 670 C CA . ALA A 1 82 ? 3.681 -3.796 -3.073 1.00 89.81 82 ALA A CA 1
ATOM 671 C C . ALA A 1 82 ? 3.792 -3.987 -1.551 1.00 89.81 82 ALA A C 1
ATOM 673 O O . ALA A 1 82 ? 2.822 -4.400 -0.904 1.00 89.81 82 ALA A O 1
ATOM 674 N N . TRP A 1 83 ? 4.946 -3.664 -0.960 1.00 89.44 83 TRP A N 1
ATOM 675 C CA . TRP A 1 83 ? 5.131 -3.699 0.489 1.00 89.44 83 TRP A CA 1
ATOM 676 C C . TRP A 1 83 ? 4.218 -2.701 1.209 1.00 89.44 83 TRP A C 1
ATOM 678 O O . TRP A 1 83 ? 3.525 -3.077 2.158 1.00 89.44 83 TRP A O 1
ATOM 688 N N . TRP A 1 84 ? 4.157 -1.451 0.748 1.00 91.12 84 TRP A N 1
ATOM 689 C CA . TRP A 1 84 ? 3.298 -0.426 1.353 1.00 91.12 84 TRP A CA 1
ATOM 690 C C . TRP A 1 84 ? 1.8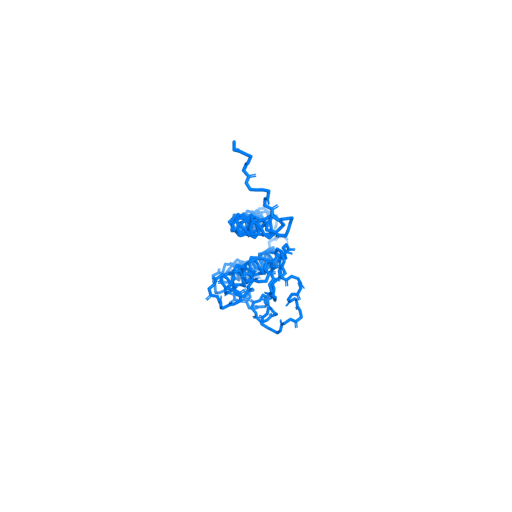13 -0.759 1.231 1.00 91.12 84 TRP A C 1
ATOM 692 O O . TRP A 1 84 ? 1.078 -0.679 2.216 1.00 91.12 84 TRP A O 1
ATOM 702 N N . ARG A 1 85 ? 1.379 -1.250 0.070 1.00 90.12 85 ARG A N 1
ATOM 703 C CA . ARG A 1 85 ? 0.005 -1.728 -0.132 1.00 90.12 85 ARG A CA 1
ATOM 704 C C . ARG A 1 85 ? -0.344 -2.927 0.749 1.00 90.12 85 ARG A C 1
ATOM 706 O O . ARG A 1 85 ? -1.482 -3.043 1.202 1.00 90.12 85 ARG A O 1
ATOM 713 N N . ARG A 1 86 ? 0.615 -3.806 1.066 1.00 88.12 86 ARG A N 1
ATOM 714 C CA . ARG A 1 86 ? 0.402 -4.846 2.087 1.00 88.12 86 ARG A CA 1
ATOM 715 C C . ARG A 1 86 ? 0.103 -4.232 3.452 1.00 88.12 86 ARG A C 1
ATOM 717 O O . ARG A 1 86 ? -0.791 -4.723 4.137 1.00 88.12 86 ARG A O 1
ATOM 724 N N . VAL A 1 87 ? 0.830 -3.187 3.855 1.00 89.56 87 VAL A N 1
ATOM 725 C CA . VAL A 1 87 ? 0.556 -2.479 5.118 1.00 89.56 87 VAL A CA 1
ATOM 726 C C . VAL A 1 87 ? -0.843 -1.867 5.097 1.00 89.56 87 VAL A C 1
ATOM 728 O O . VAL A 1 87 ? -1.597 -2.071 6.042 1.00 89.56 87 VAL A O 1
ATOM 731 N N . GLN A 1 88 ? -1.222 -1.215 3.996 1.00 92.12 88 GLN A N 1
ATOM 732 C CA . GLN A 1 88 ? -2.562 -0.651 3.812 1.00 92.12 88 GLN A CA 1
ATOM 733 C C . GLN A 1 88 ? -3.652 -1.708 4.009 1.00 92.12 88 GLN A C 1
ATOM 735 O O . GLN A 1 88 ? -4.578 -1.503 4.788 1.00 92.12 88 GLN A O 1
ATOM 740 N N . ARG A 1 89 ? -3.508 -2.880 3.377 1.00 89.81 89 ARG A N 1
ATOM 741 C CA . ARG A 1 89 ? -4.454 -3.995 3.536 1.00 89.81 89 ARG A CA 1
ATOM 742 C C . ARG A 1 89 ? -4.536 -4.511 4.973 1.00 89.81 89 ARG A C 1
ATOM 744 O O . ARG A 1 89 ? -5.611 -4.888 5.414 1.00 89.81 89 ARG A O 1
ATOM 751 N N . GLN A 1 90 ? -3.434 -4.517 5.723 1.00 89.44 90 GLN A N 1
ATOM 752 C CA . GLN A 1 90 ? -3.471 -4.878 7.148 1.00 89.44 90 GLN A CA 1
ATOM 753 C C . GLN A 1 90 ? -4.282 -3.871 7.971 1.00 89.44 90 GLN A C 1
ATOM 755 O O . GLN A 1 90 ? -5.025 -4.277 8.862 1.00 89.44 90 GLN A O 1
ATOM 760 N N . CYS A 1 91 ? -4.163 -2.578 7.667 1.00 91.06 91 CYS A N 1
ATOM 761 C CA . CYS A 1 91 ? -4.954 -1.536 8.318 1.00 91.06 91 CYS A CA 1
ATOM 762 C C . CYS A 1 91 ? -6.439 -1.625 7.935 1.00 91.06 91 CYS A C 1
ATOM 764 O O . CYS A 1 91 ? -7.287 -1.530 8.816 1.00 91.06 91 CYS A O 1
ATOM 766 N N . ILE A 1 92 ? -6.756 -1.888 6.661 1.00 91.56 92 ILE A N 1
ATOM 767 C CA . ILE A 1 92 ? -8.137 -2.115 6.197 1.00 91.56 92 ILE A CA 1
ATOM 768 C C . ILE A 1 92 ? -8.756 -3.313 6.923 1.00 91.56 92 ILE A C 1
ATOM 770 O O . ILE A 1 92 ? -9.832 -3.189 7.493 1.00 91.56 92 ILE A O 1
ATOM 774 N N . PHE A 1 93 ? -8.040 -4.435 7.009 1.00 91.12 93 PHE A N 1
ATOM 775 C CA . PHE A 1 93 ? -8.515 -5.603 7.752 1.00 91.12 93 PHE A CA 1
ATOM 776 C C . PHE A 1 93 ? -8.758 -5.288 9.236 1.00 91.12 93 PHE A C 1
ATOM 778 O O . PHE A 1 93 ? -9.705 -5.771 9.847 1.00 91.12 93 PHE A O 1
ATOM 785 N N . ARG A 1 94 ? -7.915 -4.447 9.849 1.00 91.94 94 ARG A N 1
ATOM 786 C CA . ARG A 1 94 ? -8.136 -4.006 11.230 1.00 91.94 94 ARG A CA 1
ATOM 787 C C . ARG A 1 94 ? -9.399 -3.148 11.365 1.00 91.94 94 ARG A C 1
ATOM 789 O O . ARG A 1 94 ? -10.110 -3.301 12.354 1.00 91.94 94 ARG A O 1
ATOM 796 N N . ILE A 1 95 ? -9.678 -2.283 10.393 1.00 92.69 95 ILE A N 1
ATOM 797 C CA . ILE A 1 95 ? -10.925 -1.511 10.328 1.00 92.69 95 ILE A CA 1
ATOM 798 C C . ILE A 1 95 ? -12.133 -2.445 10.208 1.00 92.69 95 ILE A C 1
ATOM 800 O O . ILE A 1 95 ? -13.099 -2.253 10.939 1.00 92.69 95 ILE A O 1
ATOM 804 N N . GLU A 1 96 ? -12.059 -3.475 9.360 1.00 91.19 96 GLU A N 1
ATOM 805 C CA . GLU A 1 96 ? -13.107 -4.498 9.227 1.00 91.19 96 GLU A CA 1
ATOM 806 C C . GLU A 1 96 ? -13.372 -5.185 10.574 1.00 91.19 96 GLU A C 1
ATOM 808 O O . GLU A 1 96 ? -14.509 -5.200 11.026 1.00 91.19 96 GLU A O 1
ATOM 813 N N . LEU A 1 97 ? -12.330 -5.608 11.303 1.00 90.88 97 LEU A N 1
ATOM 814 C CA . LEU A 1 97 ? -12.493 -6.189 12.645 1.00 90.88 97 LEU A CA 1
ATOM 815 C C . LEU A 1 97 ? -13.165 -5.234 13.646 1.00 90.88 97 LEU A C 1
ATOM 817 O O . LEU A 1 97 ? -13.957 -5.677 14.478 1.00 90.88 97 LEU A O 1
ATOM 821 N N . ILE A 1 98 ? -12.820 -3.940 13.617 1.00 92.00 98 ILE A N 1
ATOM 822 C CA . ILE A 1 98 ? -13.462 -2.928 14.473 1.00 92.00 98 ILE A CA 1
ATOM 823 C C . ILE A 1 98 ? -14.938 -2.785 14.085 1.00 92.00 98 ILE A C 1
ATOM 825 O O . ILE A 1 98 ? -15.800 -2.770 14.959 1.00 92.00 98 ILE A O 1
ATOM 829 N N . SER A 1 99 ? -15.227 -2.702 12.786 1.00 92.25 99 SER A N 1
ATOM 830 C CA . SER A 1 99 ? -16.586 -2.602 12.255 1.00 92.25 99 SER A CA 1
ATOM 831 C C . SER A 1 99 ? -17.428 -3.814 12.648 1.00 92.25 99 SER A C 1
ATOM 833 O O . SER A 1 99 ? -18.528 -3.649 13.173 1.00 92.25 99 SER A O 1
ATOM 835 N N . ASP A 1 100 ? -16.902 -5.022 12.468 1.00 91.88 100 ASP A N 1
ATOM 836 C CA . ASP A 1 100 ? -17.579 -6.265 12.830 1.00 91.88 100 ASP A CA 1
ATOM 837 C C . ASP A 1 100 ? -17.864 -6.313 14.330 1.00 91.88 100 ASP A C 1
ATOM 839 O O . ASP A 1 100 ? -18.973 -6.643 14.741 1.00 91.88 100 ASP A O 1
ATOM 843 N N . PHE A 1 101 ? -16.901 -5.909 15.165 1.00 92.00 101 PHE A N 1
ATOM 844 C CA . PHE A 1 101 ? -17.111 -5.823 16.607 1.00 92.00 101 PHE A CA 1
ATOM 845 C C . PHE A 1 101 ? -18.254 -4.864 16.962 1.00 92.00 101 PHE A C 1
ATOM 847 O O . PHE A 1 101 ? -19.166 -5.264 17.686 1.00 92.00 101 PHE A O 1
ATOM 854 N N . LEU A 1 102 ? -18.237 -3.640 16.422 1.00 90.81 102 LEU A N 1
ATOM 855 C CA . LEU A 1 102 ? -19.237 -2.603 16.705 1.00 90.81 102 LEU A CA 1
ATOM 856 C C . LEU A 1 102 ? -20.648 -2.966 16.219 1.00 90.81 102 LEU A C 1
ATOM 858 O O . LEU A 1 102 ? -21.621 -2.488 16.796 1.00 90.81 102 LEU A O 1
ATOM 862 N N . ASN A 1 103 ? -20.764 -3.805 15.189 1.00 91.75 103 ASN A N 1
ATOM 863 C CA . ASN A 1 103 ? -22.048 -4.254 14.643 1.00 91.75 103 ASN A CA 1
ATOM 864 C C . ASN A 1 103 ? -22.481 -5.644 15.145 1.00 91.75 103 ASN A C 1
ATOM 866 O O . ASN A 1 103 ? -23.547 -6.126 14.766 1.00 91.75 103 ASN A O 1
ATOM 870 N N . SER A 1 104 ? -21.677 -6.304 15.982 1.00 90.69 104 SER A N 1
ATOM 871 C CA . SER A 1 104 ? -21.972 -7.643 16.506 1.00 90.69 104 SER A CA 1
ATOM 872 C C . SER A 1 104 ? -22.634 -7.613 17.883 1.00 90.69 104 SER A C 1
ATOM 874 O O . SER A 1 104 ? -22.521 -6.646 18.640 1.00 90.69 104 SER A O 1
ATOM 876 N N . GLU A 1 105 ? -23.240 -8.738 18.270 1.00 90.12 105 GLU A N 1
ATOM 877 C CA . GLU A 1 105 ? -23.749 -8.958 19.632 1.00 90.12 105 GLU A CA 1
ATOM 878 C C . GLU A 1 105 ? -22.656 -8.804 20.705 1.00 90.12 105 GLU A C 1
ATOM 880 O O . GLU A 1 105 ? -22.960 -8.434 21.839 1.00 90.12 105 GLU A O 1
ATOM 885 N N . ASN A 1 106 ? -21.375 -8.979 20.341 1.00 88.56 106 ASN A N 1
ATOM 886 C CA . ASN A 1 106 ? -20.250 -8.793 21.261 1.00 88.56 106 ASN A CA 1
ATOM 887 C C . ASN A 1 106 ? -20.202 -7.379 21.848 1.00 88.56 106 ASN A C 1
ATOM 889 O O . ASN A 1 106 ? -19.709 -7.221 22.966 1.00 88.56 106 ASN A O 1
ATOM 893 N N . LEU A 1 107 ? -20.695 -6.357 21.136 1.00 90.56 107 LEU A N 1
ATOM 894 C CA . LEU A 1 107 ? -20.766 -5.003 21.680 1.00 90.56 107 LEU A CA 1
ATOM 895 C C . LEU A 1 107 ? -21.739 -4.959 22.862 1.00 90.56 107 LEU A C 1
ATOM 897 O O . LEU A 1 107 ? -21.367 -4.495 23.938 1.00 90.56 107 LEU A O 1
ATOM 901 N N . PHE A 1 108 ? -22.948 -5.499 22.690 1.00 88.88 108 PHE A N 1
ATOM 902 C CA . PHE A 1 108 ? -23.952 -5.575 23.754 1.00 88.88 108 PHE A CA 1
ATOM 903 C C . PHE A 1 108 ? -23.429 -6.351 24.960 1.00 88.88 108 PHE A C 1
ATOM 905 O O . PHE A 1 108 ? -23.492 -5.849 26.084 1.00 88.88 108 PHE A O 1
ATOM 912 N N . THR A 1 109 ? -22.831 -7.523 24.731 1.00 90.62 109 THR A N 1
ATOM 913 C CA . THR A 1 109 ? -22.226 -8.316 25.806 1.00 90.62 109 THR A CA 1
ATOM 914 C C . THR A 1 109 ? -21.089 -7.548 26.491 1.00 90.62 109 THR A C 1
ATOM 916 O O . THR A 1 109 ? -20.998 -7.549 27.715 1.00 90.62 109 THR A O 1
ATOM 919 N N . SER A 1 110 ? -20.273 -6.803 25.736 1.00 89.81 110 SER A N 1
ATOM 920 C CA . SER A 1 110 ? -19.188 -5.980 26.290 1.00 89.81 110 SER A CA 1
ATOM 921 C C . SER A 1 110 ? -19.700 -4.836 27.172 1.00 89.81 110 SER A C 1
ATOM 923 O O . SER A 1 110 ? -19.080 -4.524 28.189 1.00 89.81 110 SER A O 1
ATOM 925 N N . PHE A 1 111 ? -20.847 -4.235 26.830 1.00 89.12 111 PHE A N 1
ATOM 926 C CA . PHE A 1 111 ? -21.524 -3.251 27.681 1.00 89.12 111 PHE A CA 1
ATOM 927 C C . PHE A 1 111 ? -22.070 -3.883 28.967 1.00 89.12 111 PHE A C 1
ATOM 929 O O . PHE A 1 111 ? -21.947 -3.284 30.036 1.00 89.12 111 PHE A O 1
ATOM 936 N N . SER A 1 112 ? -22.637 -5.091 28.887 1.00 89.19 112 SER A N 1
ATOM 937 C CA . SER A 1 112 ? -23.124 -5.824 30.063 1.00 89.19 112 SER A CA 1
ATOM 938 C C . SER A 1 112 ? -21.987 -6.233 31.005 1.00 89.19 112 SER A C 1
ATOM 940 O O . SER A 1 112 ? -22.100 -6.067 32.219 1.00 89.19 112 SER A O 1
ATOM 942 N N . GLU A 1 113 ? -20.872 -6.721 30.458 1.00 88.19 113 GLU A N 1
ATOM 943 C CA . GLU A 1 113 ? -19.711 -7.174 31.234 1.00 88.19 113 GLU A CA 1
ATOM 944 C C . GLU A 1 113 ? -18.733 -6.046 31.605 1.00 88.19 113 GLU A C 1
ATOM 946 O O . GLU A 1 113 ? -17.822 -6.259 32.411 1.00 88.19 113 GLU A O 1
ATOM 951 N N . LYS A 1 114 ? -18.922 -4.838 31.054 1.00 87.81 114 LYS A N 1
ATOM 952 C CA . LYS A 1 114 ? -18.043 -3.665 31.232 1.00 87.81 114 LYS A CA 1
ATOM 953 C C . LYS A 1 114 ? -16.589 -3.959 30.851 1.00 87.81 114 LYS A C 1
ATOM 955 O O . LYS A 1 114 ? -15.647 -3.547 31.530 1.00 87.81 114 LYS A O 1
ATOM 960 N N . LYS A 1 115 ? -16.404 -4.724 29.778 1.00 88.06 115 LYS A N 1
ATOM 961 C CA . LYS A 1 115 ? -15.101 -5.149 29.260 1.00 88.06 115 LYS A CA 1
ATOM 962 C C . LYS A 1 115 ? -15.241 -5.486 27.784 1.00 88.06 115 LYS A C 1
ATOM 964 O O . LYS A 1 115 ? -16.240 -6.064 27.389 1.00 88.06 115 LYS A O 1
ATOM 969 N N . LEU A 1 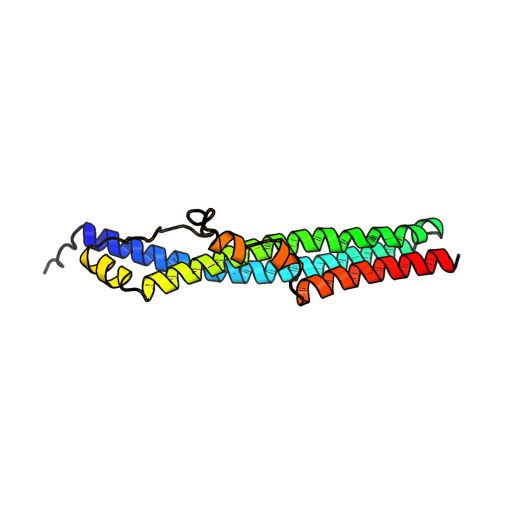116 ? -14.223 -5.188 26.982 1.00 85.38 116 LEU A N 1
ATOM 970 C CA . LEU A 1 116 ? -14.164 -5.657 25.597 1.00 85.38 116 LEU A CA 1
ATOM 971 C C . LEU A 1 116 ? -14.012 -7.185 25.547 1.00 85.38 116 LEU A C 1
ATOM 973 O O . LEU A 1 116 ? -12.975 -7.734 25.935 1.00 85.38 116 LEU A O 1
ATOM 977 N N . ILE A 1 117 ? -15.052 -7.867 25.073 1.00 82.88 117 ILE A N 1
ATOM 978 C CA . ILE A 1 117 ? -15.083 -9.322 24.917 1.00 82.88 117 ILE A CA 1
ATOM 979 C C . ILE A 1 117 ? -14.626 -9.674 23.507 1.00 82.88 117 ILE A C 1
ATOM 981 O O . ILE A 1 117 ? -15.071 -9.074 22.532 1.00 82.88 117 ILE A O 1
ATOM 985 N N . ASN A 1 118 ? -13.726 -10.655 23.398 1.00 79.50 118 ASN A N 1
ATOM 986 C CA . ASN A 1 118 ? -13.197 -11.155 22.122 1.00 79.50 118 ASN A CA 1
ATOM 987 C C . ASN A 1 118 ? -12.569 -10.078 21.217 1.00 79.50 118 ASN A C 1
ATOM 989 O O . ASN A 1 118 ? -12.391 -10.299 20.021 1.00 79.50 118 ASN A O 1
ATOM 993 N N . PHE A 1 119 ? -12.183 -8.931 21.784 1.00 83.75 119 PHE A N 1
ATOM 994 C CA . PHE A 1 119 ? -11.605 -7.824 21.039 1.00 83.75 119 PHE A CA 1
ATOM 995 C C . PHE A 1 119 ? -10.313 -7.331 21.690 1.00 83.75 119 PHE A C 1
ATOM 997 O O . PHE A 1 119 ? -10.270 -6.975 22.867 1.00 83.75 119 PHE A O 1
ATOM 1004 N N . HIS A 1 120 ? -9.234 -7.307 20.909 1.00 82.88 120 HIS A N 1
ATOM 1005 C CA . HIS A 1 120 ? -7.951 -6.765 21.346 1.00 82.88 120 HIS A CA 1
ATOM 1006 C C . HIS A 1 120 ? -7.853 -5.297 20.958 1.00 82.88 120 HIS A C 1
ATOM 1008 O O . HIS A 1 120 ? -8.052 -4.973 19.792 1.00 82.88 120 HIS A O 1
ATOM 1014 N N . LEU A 1 121 ? -7.524 -4.434 21.915 1.00 82.31 121 LEU A N 1
ATOM 1015 C CA . LEU A 1 121 ? -7.270 -3.009 21.703 1.00 82.31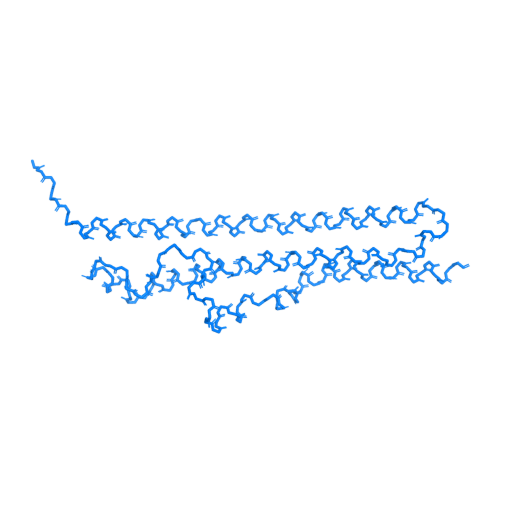 121 LEU A CA 1
ATOM 1016 C C . LEU A 1 121 ? -5.816 -2.783 21.256 1.00 82.31 121 LEU A C 1
ATOM 1018 O O . LEU A 1 121 ? -4.929 -3.514 21.701 1.00 82.31 121 LEU A O 1
ATOM 1022 N N . ILE A 1 122 ? -5.562 -1.747 20.451 1.00 80.31 122 ILE A N 1
ATOM 1023 C CA . ILE A 1 122 ? -4.208 -1.324 20.046 1.00 80.31 122 ILE A CA 1
ATOM 1024 C C . ILE A 1 122 ? -3.500 -2.424 19.231 1.00 80.31 122 ILE A C 1
ATOM 1026 O O . ILE A 1 122 ? -2.386 -2.854 19.532 1.00 80.31 122 ILE A O 1
ATOM 1030 N N . ASP A 1 123 ? -4.149 -2.881 18.157 1.00 82.25 123 ASP A N 1
ATOM 1031 C CA . ASP A 1 123 ? -3.560 -3.813 17.190 1.00 82.25 123 ASP A CA 1
ATOM 1032 C C . ASP A 1 123 ? -3.591 -3.228 15.775 1.00 82.25 123 ASP A C 1
ATOM 1034 O O . ASP A 1 123 ? -4.223 -3.746 14.855 1.00 82.25 123 ASP A O 1
ATOM 1038 N N . HIS A 1 124 ? -2.845 -2.137 15.602 1.00 77.75 124 HIS A N 1
ATOM 1039 C CA . HIS A 1 124 ? -2.847 -1.282 14.411 1.00 77.75 124 HIS A CA 1
ATOM 1040 C C . HIS A 1 124 ? -2.607 -2.003 13.072 1.00 77.75 124 HIS A C 1
ATOM 1042 O O . HIS A 1 124 ? -2.939 -1.496 12.005 1.00 77.75 124 HIS A O 1
ATOM 1048 N N . ARG A 1 125 ? -1.969 -3.177 13.103 1.00 79.12 125 ARG A N 1
ATOM 1049 C CA . ARG A 1 125 ? -1.651 -3.976 11.907 1.00 79.12 125 ARG A CA 1
ATOM 1050 C C . ARG A 1 125 ? -2.235 -5.384 11.972 1.00 79.12 125 ARG A C 1
ATOM 1052 O O . ARG A 1 125 ? -1.750 -6.264 11.262 1.00 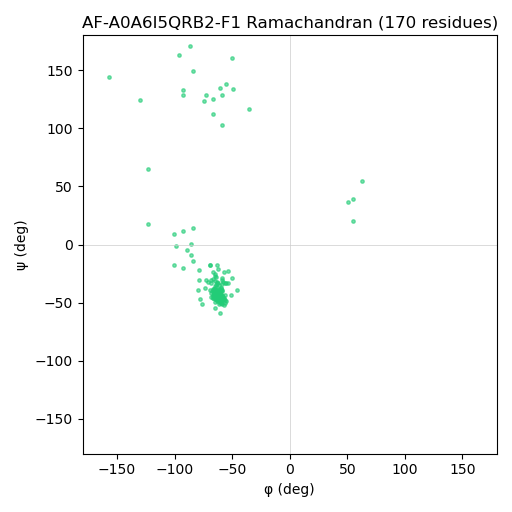79.12 125 ARG A O 1
ATOM 1059 N N . ALA A 1 126 ? -3.211 -5.605 12.852 1.00 80.62 126 ALA A N 1
ATOM 1060 C CA . ALA A 1 126 ? -3.805 -6.911 13.103 1.00 80.62 126 ALA A CA 1
ATOM 1061 C C . ALA A 1 126 ? -2.743 -8.007 13.376 1.00 80.62 126 ALA A C 1
ATOM 1063 O O . ALA A 1 126 ? -2.878 -9.153 12.949 1.00 80.62 126 ALA A O 1
ATOM 1064 N N . ARG A 1 127 ? -1.644 -7.671 14.071 1.00 75.62 127 ARG A N 1
ATOM 1065 C CA . ARG A 1 127 ? -0.531 -8.586 14.375 1.00 75.62 127 ARG A CA 1
ATOM 1066 C C . ARG A 1 127 ? -0.976 -9.761 15.233 1.00 75.62 127 ARG A C 1
ATOM 1068 O O . ARG A 1 127 ? -0.460 -10.861 15.054 1.00 75.62 127 ARG A O 1
ATOM 1075 N N . LYS A 1 128 ? -1.944 -9.575 16.133 1.00 75.94 128 LYS A N 1
ATOM 1076 C CA . LYS A 1 128 ? -2.515 -10.685 16.917 1.00 75.94 128 LYS A CA 1
ATOM 1077 C C . LYS A 1 128 ? -3.335 -11.639 16.046 1.00 75.94 128 LYS A C 1
ATOM 1079 O O . LYS A 1 128 ? -3.541 -12.787 16.422 1.00 75.94 128 LYS A O 1
ATOM 1084 N N . HIS A 1 129 ? -3.720 -11.191 14.854 1.00 72.12 129 HIS A N 1
ATOM 1085 C CA . HIS A 1 129 ? -4.405 -11.969 13.828 1.00 72.12 129 HIS A CA 1
ATOM 1086 C C . HIS A 1 129 ? -3.449 -12.446 12.719 1.00 72.12 129 HIS A C 1
ATOM 1088 O O . HIS A 1 129 ? -3.906 -13.018 11.732 1.00 72.12 129 HIS A O 1
ATOM 1094 N N . ALA A 1 130 ? -2.127 -12.275 12.882 1.00 62.62 130 ALA A N 1
ATOM 1095 C CA . ALA A 1 130 ? -1.126 -12.580 11.854 1.00 62.62 130 ALA A CA 1
ATOM 1096 C C . ALA A 1 130 ? -1.125 -14.037 11.377 1.00 62.62 130 ALA A C 1
ATOM 1098 O O . ALA A 1 130 ? -0.826 -14.298 10.214 1.00 62.62 130 ALA A O 1
ATOM 1099 N N . ASN A 1 131 ? -1.500 -14.967 12.258 1.00 63.59 131 ASN A N 1
ATOM 1100 C CA . ASN A 1 131 ? -1.563 -16.396 11.954 1.00 63.59 131 ASN A CA 1
ATOM 1101 C C . ASN A 1 131 ? -2.928 -16.841 11.403 1.00 63.59 131 ASN A C 1
ATOM 1103 O O . ASN A 1 131 ? -3.082 -18.005 11.032 1.00 63.59 131 ASN A O 1
ATOM 1107 N N . LYS A 1 132 ? -3.931 -15.952 11.335 1.00 74.88 132 LYS A N 1
ATOM 1108 C CA . LYS A 1 132 ? -5.214 -16.293 10.714 1.00 74.88 132 LYS A CA 1
ATOM 1109 C C . LYS A 1 132 ? -5.029 -16.367 9.199 1.00 74.88 132 LYS A C 1
ATOM 1111 O O . LYS A 1 132 ? -4.519 -15.433 8.576 1.00 74.88 132 LYS A O 1
ATOM 1116 N N . LYS A 1 133 ? -5.481 -17.475 8.598 1.00 73.75 133 LYS A N 1
ATOM 1117 C CA . LYS A 1 133 ? -5.435 -17.695 7.140 1.00 73.75 133 LYS A CA 1
ATOM 1118 C C . LYS A 1 133 ? -6.088 -16.546 6.364 1.00 73.75 133 LYS A C 1
ATOM 1120 O O . LYS A 1 133 ? -5.604 -16.195 5.295 1.00 73.75 133 LYS A O 1
ATOM 1125 N N . GLU A 1 134 ? -7.119 -15.929 6.937 1.00 72.44 134 GLU A N 1
ATOM 1126 C CA . GLU A 1 134 ? -7.821 -14.761 6.395 1.00 72.44 134 GLU A CA 1
ATOM 1127 C C . GLU A 1 134 ? -6.892 -13.558 6.194 1.00 72.44 134 GLU A C 1
ATOM 1129 O O . GLU A 1 134 ? -6.793 -13.052 5.077 1.00 72.44 134 GLU A O 1
ATOM 1134 N N . LEU A 1 135 ? -6.117 -13.157 7.213 1.00 73.06 135 LEU A N 1
ATOM 1135 C CA . LEU A 1 135 ? -5.190 -12.027 7.082 1.00 73.06 135 LEU A CA 1
ATOM 1136 C C . LEU A 1 135 ? -4.085 -12.328 6.064 1.00 73.06 135 LEU A C 1
ATOM 1138 O O . LEU A 1 135 ? -3.699 -11.454 5.285 1.00 73.06 135 LEU A O 1
ATOM 1142 N N . ILE A 1 136 ? -3.565 -13.557 6.048 1.00 73.88 136 ILE A N 1
ATOM 1143 C CA . ILE A 1 136 ? -2.526 -13.970 5.094 1.00 73.88 136 ILE A CA 1
ATOM 1144 C C . ILE A 1 136 ? -3.076 -13.932 3.660 1.00 73.88 136 ILE A C 1
ATOM 1146 O O . ILE A 1 136 ? -2.418 -13.406 2.761 1.00 73.88 136 ILE A O 1
ATOM 1150 N N . ALA A 1 137 ? -4.294 -14.436 3.447 1.00 72.75 137 ALA A N 1
ATOM 1151 C CA . ALA A 1 137 ? -4.951 -14.451 2.144 1.00 72.75 137 ALA A CA 1
ATOM 1152 C C . ALA A 1 137 ? -5.336 -13.046 1.651 1.00 72.75 137 ALA A C 1
ATOM 1154 O O . ALA A 1 137 ? -5.290 -12.800 0.438 1.00 72.75 137 ALA A O 1
ATOM 1155 N N . PHE A 1 138 ? -5.690 -12.144 2.570 1.00 73.69 138 PHE A N 1
ATOM 1156 C CA . PHE A 1 138 ? -6.067 -10.760 2.286 1.00 73.69 138 PHE A CA 1
ATOM 1157 C C . PHE A 1 138 ? -4.842 -9.873 2.013 1.00 73.69 138 PHE A C 1
ATOM 1159 O O . PHE A 1 138 ? -4.791 -9.156 1.011 1.00 73.69 138 PHE A O 1
ATOM 1166 N N . SER A 1 139 ? -3.806 -9.975 2.856 1.00 72.88 139 SER A N 1
ATOM 1167 C CA . SER A 1 139 ? -2.601 -9.127 2.831 1.00 72.88 139 SER A CA 1
ATOM 1168 C C . SER A 1 139 ? -1.429 -9.690 2.013 1.00 72.88 139 SER A C 1
ATOM 1170 O O . SER A 1 139 ? -0.308 -9.183 2.097 1.00 72.88 139 SER A O 1
ATOM 1172 N N . SER A 1 140 ? -1.643 -10.741 1.217 1.00 74.75 140 SER A N 1
ATOM 1173 C CA . SER A 1 140 ? -0.567 -11.364 0.439 1.00 74.75 140 SER A CA 1
ATOM 1174 C C . SER A 1 140 ? 0.103 -10.365 -0.518 1.00 74.75 140 SER A C 1
ATOM 1176 O O . SER A 1 140 ? -0.571 -9.720 -1.330 1.00 74.75 140 SER A O 1
ATOM 1178 N N . VAL A 1 141 ? 1.438 -10.286 -0.462 1.00 70.88 141 VAL A N 1
ATOM 1179 C CA . VAL A 1 141 ? 2.248 -9.416 -1.337 1.00 70.88 141 VAL A CA 1
ATOM 1180 C C . VAL A 1 141 ? 2.031 -9.791 -2.798 1.00 70.88 141 VAL A C 1
ATOM 1182 O O . VAL A 1 141 ? 1.780 -8.916 -3.610 1.00 70.88 141 VAL A O 1
ATOM 1185 N N . TRP A 1 142 ? 2.009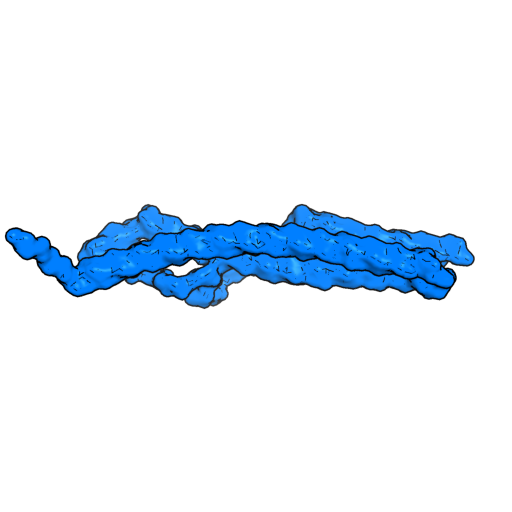 -11.085 -3.123 1.00 70.56 142 TRP A N 1
ATOM 1186 C CA . TRP A 1 142 ? 1.858 -11.563 -4.499 1.00 70.56 142 TRP A CA 1
ATOM 1187 C C . TRP A 1 142 ? 0.570 -11.094 -5.182 1.00 70.56 142 TRP A C 1
ATOM 1189 O O . TRP A 1 142 ? 0.632 -10.584 -6.296 1.00 70.56 142 TRP A O 1
ATOM 1199 N N . LYS A 1 143 ? -0.588 -11.157 -4.512 1.00 73.69 143 LYS A N 1
ATOM 1200 C CA . LYS A 1 143 ? -1.836 -10.608 -5.082 1.00 73.69 143 LYS A CA 1
ATOM 1201 C C . LYS A 1 143 ? -1.779 -9.093 -5.272 1.00 73.69 143 LYS A C 1
ATOM 1203 O O . LYS A 1 143 ? -2.478 -8.547 -6.115 1.00 73.69 143 LYS A O 1
ATOM 1208 N N . THR A 1 144 ? -0.985 -8.419 -4.449 1.00 74.62 144 THR A N 1
ATOM 1209 C CA . THR A 1 144 ? -0.838 -6.964 -4.472 1.00 74.62 144 THR A CA 1
ATOM 1210 C C . THR A 1 144 ? 0.102 -6.519 -5.592 1.00 74.62 144 THR A C 1
ATOM 1212 O O . THR A 1 144 ? -0.191 -5.546 -6.278 1.00 74.62 144 THR A O 1
ATOM 1215 N N . VAL A 1 145 ? 1.181 -7.273 -5.822 1.00 75.12 145 VAL A N 1
ATOM 1216 C CA . VAL A 1 145 ? 2.100 -7.109 -6.958 1.00 75.12 145 VAL A CA 1
ATOM 1217 C C . VAL A 1 145 ? 1.328 -7.216 -8.273 1.00 75.12 145 VAL A C 1
ATOM 1219 O O . VAL A 1 145 ? 1.453 -6.341 -9.122 1.00 75.12 145 VAL A O 1
ATOM 1222 N N . TRP A 1 146 ? 0.460 -8.222 -8.398 1.00 78.25 146 TRP A N 1
ATOM 1223 C CA . TRP A 1 146 ? -0.344 -8.477 -9.599 1.00 78.25 146 TRP A CA 1
ATOM 1224 C C . TRP A 1 146 ? -1.645 -7.671 -9.688 1.00 78.25 146 TRP A C 1
ATOM 1226 O O . TRP A 1 146 ? -2.514 -7.978 -10.503 1.00 78.25 146 TRP A O 1
ATOM 1236 N N . PHE A 1 147 ? -1.809 -6.629 -8.871 1.00 81.56 147 PHE A N 1
ATOM 1237 C CA . PHE A 1 147 ? -2.962 -5.749 -9.008 1.00 81.56 147 PHE A CA 1
ATOM 1238 C C . PHE A 1 147 ? -2.870 -4.990 -10.337 1.00 81.56 147 PHE A C 1
ATOM 1240 O O . PHE A 1 147 ? -1.862 -4.336 -10.594 1.00 81.56 147 PHE A O 1
ATOM 1247 N N . GLY A 1 148 ? -3.910 -5.067 -11.175 1.00 79.69 148 GLY A N 1
ATOM 1248 C CA . GLY A 1 148 ? -3.831 -4.694 -12.594 1.00 79.69 148 GLY A CA 1
ATOM 1249 C C . GLY A 1 148 ? -3.228 -3.313 -12.867 1.00 79.69 148 GLY A C 1
ATOM 1250 O O . GLY A 1 148 ? -2.361 -3.189 -13.723 1.00 79.69 148 GLY A O 1
ATOM 1251 N N . SER A 1 149 ? -3.601 -2.288 -12.095 1.00 82.62 149 SER A N 1
ATOM 1252 C CA . SER A 1 149 ? -3.064 -0.930 -12.273 1.00 82.62 149 SER A CA 1
ATOM 1253 C C . SER A 1 149 ? -1.608 -0.769 -11.820 1.00 82.62 149 SER A C 1
ATOM 1255 O O . SER A 1 149 ? -0.874 0.040 -12.381 1.00 82.62 149 SER A O 1
ATOM 1257 N N . VAL A 1 150 ? -1.179 -1.533 -10.814 1.00 84.75 150 VAL A N 1
ATOM 1258 C CA . VAL A 1 150 ? 0.197 -1.527 -10.298 1.00 84.75 150 VAL A CA 1
ATOM 1259 C C . VAL A 1 150 ? 1.092 -2.285 -11.270 1.00 84.75 150 VAL A C 1
ATOM 1261 O O . VAL A 1 150 ? 2.090 -1.745 -11.741 1.00 84.75 150 VAL A O 1
ATOM 1264 N N . ALA A 1 151 ? 0.686 -3.502 -11.630 1.00 88.94 151 ALA A N 1
ATOM 1265 C CA . ALA A 1 151 ? 1.405 -4.340 -12.574 1.00 88.94 151 ALA A CA 1
ATOM 1266 C C . ALA A 1 151 ? 1.551 -3.651 -13.935 1.00 88.94 151 ALA A C 1
ATOM 1268 O O . ALA A 1 151 ? 2.663 -3.571 -14.445 1.00 88.94 151 ALA A O 1
ATOM 1269 N N . ALA A 1 152 ? 0.473 -3.083 -14.491 1.00 90.88 152 ALA A N 1
ATOM 1270 C CA . ALA A 1 152 ? 0.523 -2.396 -15.782 1.00 90.88 152 ALA A CA 1
ATOM 1271 C C . ALA A 1 152 ? 1.518 -1.225 -15.792 1.00 90.88 152 ALA A C 1
ATOM 1273 O O . ALA A 1 152 ? 2.253 -1.058 -16.761 1.00 90.88 152 ALA A O 1
ATOM 1274 N N . PHE A 1 153 ? 1.586 -0.447 -14.706 1.00 93.75 153 PHE A N 1
ATOM 1275 C CA . PHE A 1 153 ? 2.519 0.673 -14.593 1.00 93.75 153 PHE A CA 1
ATOM 1276 C C . PHE A 1 153 ? 3.983 0.206 -14.602 1.00 93.75 153 PHE A C 1
ATOM 1278 O O . PHE A 1 153 ? 4.767 0.640 -15.445 1.00 93.75 153 PHE A O 1
ATOM 1285 N N . TYR A 1 154 ? 4.358 -0.709 -13.704 1.00 94.44 154 TYR A N 1
ATOM 1286 C CA . TYR A 1 154 ? 5.755 -1.139 -13.570 1.00 94.44 154 TYR A CA 1
ATOM 1287 C C . TYR A 1 154 ? 6.213 -2.052 -14.716 1.00 94.44 154 TYR A C 1
ATOM 1289 O O . TYR A 1 154 ? 7.346 -1.919 -15.191 1.00 94.44 154 TYR A O 1
ATOM 1297 N N . LEU A 1 155 ? 5.340 -2.939 -15.209 1.00 93.81 155 LEU A N 1
ATOM 1298 C CA . LEU A 1 155 ? 5.626 -3.752 -16.394 1.00 93.81 155 LEU A CA 1
ATOM 1299 C C . LEU A 1 155 ? 5.746 -2.882 -17.641 1.00 93.81 155 LEU A C 1
ATOM 1301 O O . LEU A 1 155 ? 6.654 -3.114 -18.429 1.00 93.81 155 LEU A O 1
ATOM 1305 N N . GLY A 1 156 ? 4.902 -1.857 -17.796 1.00 94.50 156 GLY A N 1
ATOM 1306 C CA . GLY A 1 156 ? 4.986 -0.920 -18.916 1.00 94.50 156 GLY A CA 1
ATOM 1307 C C . GLY A 1 156 ? 6.364 -0.264 -19.014 1.00 94.50 156 GLY A C 1
ATOM 1308 O O . GLY A 1 156 ? 7.006 -0.342 -20.059 1.00 94.50 156 GLY A O 1
ATOM 1309 N N . LEU A 1 157 ? 6.871 0.285 -17.906 1.00 95.06 157 LEU A N 1
ATOM 1310 C CA . LEU A 1 157 ? 8.210 0.891 -17.861 1.00 95.06 157 LEU A CA 1
ATOM 1311 C C . LEU A 1 157 ? 9.326 -0.126 -18.136 1.00 95.06 157 LEU A C 1
ATOM 1313 O O . LEU A 1 157 ? 10.267 0.165 -18.871 1.00 95.06 157 LEU A O 1
ATOM 1317 N N . SER A 1 158 ? 9.205 -1.334 -17.579 1.00 94.56 158 SER A N 1
ATOM 1318 C CA . SER A 1 158 ? 10.193 -2.403 -17.776 1.00 94.56 158 SER A CA 1
ATOM 1319 C C . 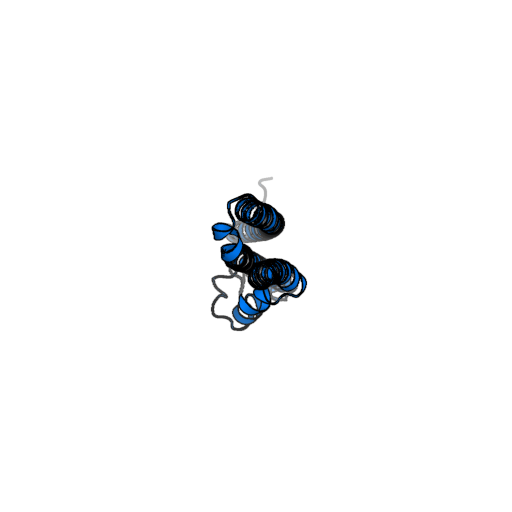SER A 1 158 ? 10.248 -2.860 -19.238 1.00 94.56 158 SER A C 1
ATOM 1321 O O . SER A 1 158 ? 11.329 -3.000 -19.804 1.00 94.56 158 SER A O 1
ATOM 1323 N N . ILE A 1 159 ? 9.085 -3.043 -19.872 1.00 95.06 159 ILE A N 1
ATOM 1324 C CA . ILE A 1 159 ? 8.964 -3.420 -21.286 1.00 95.06 159 ILE A CA 1
ATOM 1325 C C . ILE A 1 159 ? 9.518 -2.311 -22.181 1.00 95.06 159 ILE A C 1
ATOM 1327 O O . ILE A 1 159 ? 10.237 -2.615 -23.128 1.00 95.06 159 ILE A O 1
ATOM 1331 N N . MET A 1 160 ? 9.248 -1.038 -21.872 1.00 94.38 160 MET A N 1
ATOM 1332 C CA . MET A 1 160 ? 9.824 0.088 -22.614 1.00 94.38 160 MET A CA 1
ATOM 1333 C C . MET A 1 160 ? 11.356 0.095 -22.547 1.00 94.38 160 MET A C 1
ATOM 1335 O O . MET A 1 160 ? 11.999 0.240 -23.583 1.00 94.38 160 MET A O 1
ATOM 1339 N N . SER A 1 161 ? 11.947 -0.117 -21.367 1.00 93.56 161 SER A N 1
ATOM 1340 C CA . SER A 1 161 ? 13.406 -0.231 -21.218 1.00 93.56 161 SER A CA 1
ATOM 1341 C C . SER A 1 161 ? 13.994 -1.375 -22.047 1.00 93.56 161 SER A C 1
ATOM 1343 O O . SER A 1 161 ? 15.014 -1.193 -22.709 1.00 93.56 161 SER A O 1
ATOM 1345 N N . ILE A 1 162 ? 13.344 -2.543 -22.045 1.00 92.75 162 ILE A N 1
ATOM 1346 C CA . ILE A 1 162 ? 13.786 -3.700 -22.835 1.00 92.75 162 ILE A CA 1
ATOM 1347 C C . ILE A 1 162 ? 13.653 -3.416 -24.334 1.00 92.75 162 ILE A C 1
ATOM 1349 O O . ILE A 1 162 ? 14.596 -3.657 -25.081 1.00 92.75 162 ILE A O 1
ATOM 1353 N N . GLY A 1 163 ? 12.518 -2.868 -24.773 1.00 93.19 163 GLY A N 1
ATOM 1354 C CA . GLY A 1 163 ? 12.270 -2.536 -26.176 1.00 93.19 163 GLY A CA 1
ATOM 1355 C C . GLY A 1 163 ? 13.265 -1.513 -26.721 1.00 93.19 163 GLY A C 1
ATOM 1356 O O . GLY A 1 163 ? 13.789 -1.701 -27.815 1.00 93.19 163 GLY A O 1
ATOM 1357 N N . LEU A 1 164 ? 13.585 -0.478 -25.937 1.00 92.00 164 LEU A N 1
ATOM 1358 C CA . LEU A 1 164 ? 14.627 0.489 -26.287 1.00 92.00 164 LEU A CA 1
ATOM 1359 C C . LEU A 1 164 ? 16.003 -0.176 -26.385 1.00 92.00 164 LEU A C 1
ATOM 1361 O O . LEU A 1 164 ? 16.703 0.040 -27.367 1.00 92.00 164 LEU A O 1
ATOM 1365 N N . GLY A 1 165 ? 16.376 -1.009 -25.409 1.00 90.19 165 GLY A N 1
ATOM 1366 C CA . GLY A 1 165 ? 17.651 -1.730 -25.436 1.00 90.19 165 GLY A CA 1
ATOM 1367 C C . GLY A 1 165 ? 17.792 -2.631 -26.666 1.00 90.19 165 GLY A C 1
ATOM 1368 O O . GLY A 1 165 ? 18.787 -2.549 -27.375 1.00 90.19 165 GLY A O 1
ATOM 1369 N N . VAL A 1 166 ? 16.766 -3.432 -26.975 1.00 91.06 166 VAL A N 1
ATOM 1370 C CA . VAL A 1 166 ? 16.750 -4.296 -28.170 1.00 91.06 166 VAL A CA 1
ATOM 1371 C C . VAL A 1 166 ? 16.831 -3.473 -29.454 1.00 91.06 166 VAL A C 1
ATOM 1373 O O . VAL A 1 166 ? 17.555 -3.851 -30.368 1.00 91.06 166 VAL A O 1
ATOM 1376 N N . PHE A 1 167 ? 16.127 -2.342 -29.530 1.00 91.19 167 PHE A N 1
ATOM 1377 C CA . PHE A 1 167 ? 16.204 -1.452 -30.686 1.00 91.19 167 PHE A CA 1
ATOM 1378 C C . PHE A 1 167 ? 17.632 -0.946 -30.927 1.00 91.19 167 PHE A C 1
ATOM 1380 O O . PHE A 1 167 ? 18.105 -1.009 -32.057 1.00 91.19 167 PHE A O 1
ATOM 1387 N N . PHE A 1 168 ? 18.344 -0.500 -29.887 1.00 87.94 168 PHE A N 1
ATOM 1388 C CA . PHE A 1 168 ? 19.725 -0.032 -30.049 1.00 87.94 168 PHE A CA 1
ATOM 1389 C C . PHE A 1 168 ? 20.693 -1.149 -30.436 1.00 87.94 168 PHE A C 1
ATOM 1391 O O . PHE A 1 168 ? 21.524 -0.924 -31.310 1.00 87.94 168 PHE A O 1
ATOM 1398 N N . LEU A 1 169 ? 20.519 -2.353 -29.882 1.00 85.31 169 LEU A N 1
ATOM 1399 C CA . LEU A 1 169 ? 21.323 -3.525 -30.244 1.00 85.31 169 LEU A CA 1
ATOM 1400 C C . LEU A 1 169 ? 21.128 -3.979 -31.702 1.00 85.31 169 LEU A C 1
ATOM 1402 O O . LEU A 1 169 ? 22.000 -4.643 -32.248 1.00 85.31 169 LEU A O 1
ATOM 1406 N N . LEU A 1 170 ? 19.980 -3.676 -32.320 1.00 87.31 170 LEU A N 1
ATOM 1407 C CA . LEU A 1 170 ? 19.679 -4.047 -33.711 1.00 87.31 170 LEU A CA 1
ATOM 1408 C C . LEU A 1 170 ? 20.047 -2.964 -34.737 1.00 87.31 170 LEU A C 1
ATOM 1410 O O . LEU A 1 170 ? 20.104 -3.264 -35.927 1.00 87.31 170 LEU A O 1
ATOM 1414 N N . VAL A 1 171 ? 20.190 -1.710 -34.300 1.00 83.19 171 VAL A N 1
ATOM 1415 C CA . VAL A 1 171 ? 20.425 -0.541 -35.171 1.00 83.19 171 VAL A CA 1
ATOM 1416 C C . VAL A 1 171 ? 21.902 -0.120 -35.203 1.00 83.19 171 VAL A C 1
ATOM 1418 O O . VAL A 1 171 ? 22.291 0.614 -36.113 1.00 83.19 171 VAL A O 1
ATOM 1421 N N . GLN A 1 172 ? 22.711 -0.564 -34.235 1.00 66.19 172 GLN A N 1
ATOM 1422 C CA . GLN A 1 172 ? 24.179 -0.545 -34.327 1.00 66.19 172 GLN A CA 1
ATOM 1423 C C . GLN A 1 172 ? 24.677 -1.438 -35.469 1.00 66.19 172 GLN A C 1
ATOM 1425 O O . GLN A 1 172 ? 25.643 -1.003 -36.135 1.00 66.19 172 GLN A O 1
#

Foldseek 3Di:
DPPPPPDPLLVVLVVLVVLLVVLLVVLVVLLVVLVVVLVVLLVVLCVQLVVQLVVLVVDPLVSQLCLLVSLVSLVVSLLVNLVSVLQNQLSVVVNVVSVCCVPDCQVVVCVVVSHRDPDDGPCRRVVVCVPPPVSCVRSPSVVSSVPPVSVCSSVVSSVVSNVSSVVSVVVD

Secondary structure (DSSP, 8-state):
-------HHHHHHHHHHHHHHHHHHHHHHHHHHHHHHHHHHHHHHHHHHHHHHHHHHHS-HHHHGGGGGGGHHHHHHHHHHHHHHHHHHHHHHHHHHHHHHHHSHHHHHHHHHTS-SS--SS-TT-GGGTTSHHHHHHS-HHHHHT-HHHHHHHHHHHHHHHHHHHHHHHH-

Nearest PDB structures (foldseek):
  8gel-assembly1_A  TM=4.487E-01  e=6.755E+00  synthetic construct